Protein AF-A0A350P6V5-F1 (afdb_monomer_lite)

Secondary structure (DSSP, 8-state):
-EETT-SSS-HHHHHHHHHHHT----EESS-TT-GGGHHHHHHHHHHHHGGG-GGG-

pLDDT: mean 94.1, std 9.66, range [51.19, 98.69]

InterPro domains:
  IPR029058 Alpha/Beta hydrolase fold [G3DSA:3.40.50.1820] (1-52)

Radius of gyration: 13.32 Å; chains: 1; bounding box: 42×14×27 Å

Organism: NCBI:txid589873

Foldseek 3Di:
DAECAAPPDHVVVVVVVCVVVVNDDDYDHDYGVCPVVCVVVVVVVVVVCVVVPPVVD

Sequence (57 aa):
VHGWHDDIVPAENSINYARTCSANLLLVHDVHRLSNSMPQISPFFRNWLKPFDIHRL

Structure (mmCIF, N/CA/C/O backbone):
data_AF-A0A350P6V5-F1
#
_entry.id   AF-A0A350P6V5-F1
#
loop_
_atom_site.group_PDB
_atom_site.id
_atom_site.type_symbol
_atom_site.label_atom_id
_atom_site.label_alt_id
_atom_site.label_comp_id
_atom_site.label_asym_id
_atom_site.label_entity_id
_atom_site.label_seq_id
_atom_site.pdbx_PDB_ins_code
_atom_site.Cartn_x
_atom_site.Cartn_y
_atom_site.Cartn_z
_atom_site.occupancy
_atom_site.B_iso_or_equiv
_atom_site.auth_seq_id
_atom_site.auth_comp_id
_atom_site.auth_asym_id
_atom_site.auth_atom_id
_atom_site.pdbx_PDB_model_num
ATOM 1 N N . VAL A 1 1 ? -1.342 0.241 -0.478 1.00 97.00 1 VAL A N 1
ATOM 2 C CA . VAL A 1 1 ? -0.489 -0.622 -1.327 1.00 97.00 1 VAL A CA 1
ATOM 3 C C . VAL A 1 1 ? 0.905 -0.036 -1.267 1.00 97.00 1 VAL A C 1
ATOM 5 O O . VAL A 1 1 ? 0.982 1.182 -1.344 1.00 97.00 1 VAL A O 1
ATOM 8 N N . HIS A 1 2 ? 1.950 -0.838 -1.084 1.00 98.50 2 HIS A N 1
ATOM 9 C CA . HIS A 1 2 ? 3.333 -0.349 -1.023 1.00 98.50 2 HIS A CA 1
ATOM 10 C C . HIS A 1 2 ? 4.315 -1.376 -1.603 1.00 98.50 2 HIS A C 1
ATOM 12 O O . HIS A 1 2 ? 4.002 -2.569 -1.639 1.00 98.50 2 HIS A O 1
ATOM 18 N N . GLY A 1 3 ? 5.474 -0.919 -2.077 1.00 98.38 3 GLY A N 1
ATOM 19 C CA . GLY A 1 3 ? 6.520 -1.769 -2.650 1.00 98.38 3 GLY A CA 1
ATOM 20 C C . GLY A 1 3 ? 7.518 -2.219 -1.586 1.00 98.38 3 GLY A C 1
ATOM 21 O O . GLY A 1 3 ? 7.952 -1.414 -0.769 1.00 98.38 3 GLY A O 1
ATOM 22 N N . TRP A 1 4 ? 7.898 -3.497 -1.583 1.00 98.44 4 TRP A N 1
ATOM 23 C CA . TRP A 1 4 ? 8.938 -4.011 -0.682 1.00 98.44 4 TRP A CA 1
ATOM 24 C C . TRP A 1 4 ? 10.307 -3.367 -0.918 1.00 98.44 4 TRP A C 1
ATOM 26 O O . TRP A 1 4 ? 11.070 -3.220 0.029 1.00 98.44 4 TRP A O 1
ATOM 36 N N . HIS A 1 5 ? 10.601 -2.986 -2.162 1.00 98.25 5 HIS A N 1
ATOM 37 C CA . H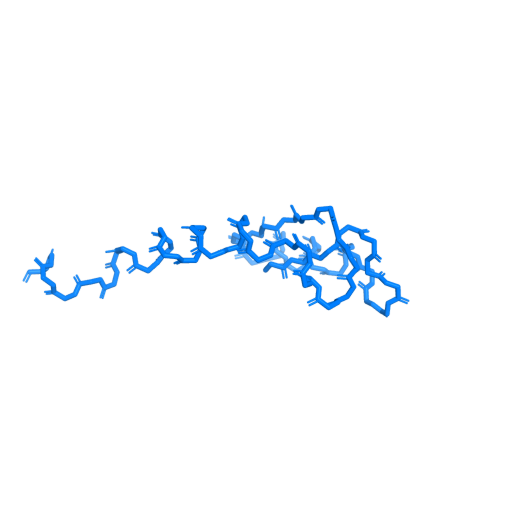IS A 1 5 ? 11.891 -2.436 -2.589 1.00 98.25 5 HIS A CA 1
ATOM 38 C C . HIS A 1 5 ? 11.774 -0.958 -2.951 1.00 98.25 5 HIS A C 1
ATOM 40 O O . HIS A 1 5 ? 12.450 -0.482 -3.859 1.00 98.25 5 HIS A O 1
ATOM 46 N N . ASP A 1 6 ? 10.855 -0.247 -2.300 1.00 98.31 6 ASP A N 1
ATOM 47 C CA . ASP A 1 6 ? 10.741 1.198 -2.450 1.00 98.31 6 ASP A CA 1
ATOM 48 C C . ASP A 1 6 ? 12.031 1.869 -1.947 1.00 98.31 6 ASP A C 1
ATOM 50 O O . ASP A 1 6 ? 12.384 1.801 -0.770 1.00 98.31 6 ASP A O 1
ATOM 54 N N . ASP A 1 7 ? 12.752 2.479 -2.883 1.00 96.38 7 ASP A N 1
ATOM 55 C CA . ASP A 1 7 ? 14.045 3.133 -2.711 1.00 96.38 7 ASP A CA 1
ATOM 56 C C . ASP A 1 7 ? 13.926 4.587 -2.224 1.00 96.38 7 ASP A C 1
ATOM 58 O O . ASP A 1 7 ? 14.934 5.219 -1.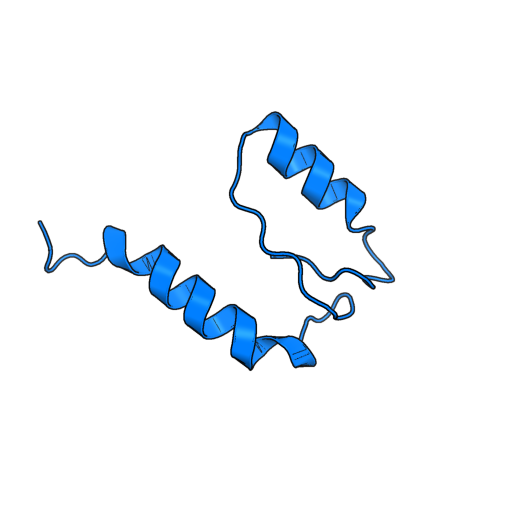905 1.00 96.38 7 ASP A O 1
ATOM 62 N N . ILE A 1 8 ? 12.702 5.115 -2.139 1.00 98.19 8 ILE A N 1
ATOM 63 C CA . ILE A 1 8 ? 12.398 6.490 -1.725 1.00 98.19 8 ILE A CA 1
ATOM 64 C C . ILE A 1 8 ? 11.719 6.501 -0.351 1.00 98.19 8 ILE A C 1
ATOM 66 O O . ILE A 1 8 ? 12.071 7.303 0.515 1.00 98.19 8 ILE A O 1
ATOM 70 N N . VAL A 1 9 ? 10.743 5.618 -0.135 1.00 98.00 9 VAL A N 1
ATOM 71 C CA . VAL A 1 9 ? 9.951 5.514 1.095 1.00 98.00 9 VAL A CA 1
ATOM 72 C C . VAL A 1 9 ? 9.997 4.074 1.620 1.00 98.00 9 VAL A C 1
ATOM 74 O O . VAL A 1 9 ? 9.314 3.209 1.074 1.00 98.00 9 VAL A O 1
ATOM 77 N N . PRO A 1 10 ? 10.719 3.802 2.724 1.00 98.25 10 PRO A N 1
ATOM 78 C CA . PRO A 1 10 ? 10.820 2.456 3.286 1.00 9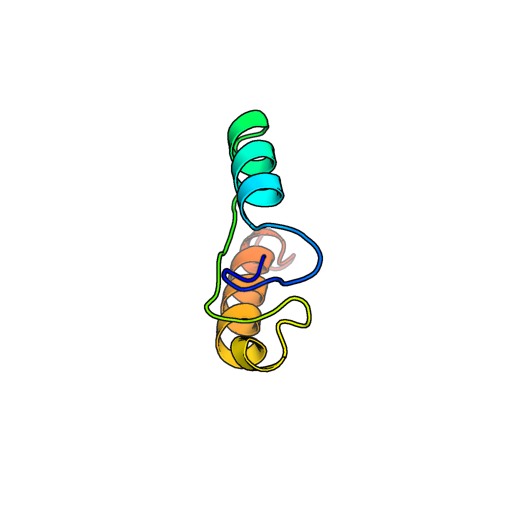8.25 10 PRO A CA 1
ATOM 79 C C . PRO A 1 10 ? 9.455 1.835 3.615 1.00 98.25 10 PRO A C 1
ATOM 81 O O . PRO A 1 10 ? 8.567 2.504 4.160 1.00 98.25 10 PRO A O 1
ATOM 84 N N . ALA A 1 11 ? 9.290 0.542 3.323 1.00 98.50 11 ALA A N 1
ATOM 85 C CA . ALA A 1 11 ? 8.035 -0.186 3.534 1.00 98.50 11 ALA A CA 1
ATOM 86 C C . ALA A 1 11 ? 7.593 -0.216 5.007 1.00 98.50 11 ALA A C 1
ATOM 88 O O . ALA A 1 11 ? 6.396 -0.265 5.310 1.00 98.50 11 ALA A O 1
ATOM 89 N N . GLU A 1 12 ? 8.545 -0.117 5.933 1.00 98.62 12 GLU A N 1
ATOM 90 C CA . GLU A 1 12 ? 8.331 -0.043 7.375 1.00 98.62 12 GLU A CA 1
ATOM 91 C C . GLU A 1 12 ? 7.403 1.113 7.754 1.00 98.62 12 GLU A C 1
ATOM 93 O O . GLU A 1 12 ? 6.587 0.961 8.662 1.00 98.62 12 GLU A O 1
ATOM 98 N N . ASN A 1 13 ? 7.460 2.239 7.035 1.00 98.56 13 ASN A N 1
ATOM 99 C CA . ASN A 1 13 ? 6.583 3.382 7.289 1.00 98.56 13 ASN A CA 1
ATOM 100 C C . ASN A 1 13 ? 5.113 3.004 7.072 1.00 98.56 13 ASN A C 1
ATOM 102 O O . ASN A 1 13 ? 4.267 3.268 7.930 1.00 98.56 13 ASN A O 1
ATOM 106 N N . SER A 1 14 ? 4.807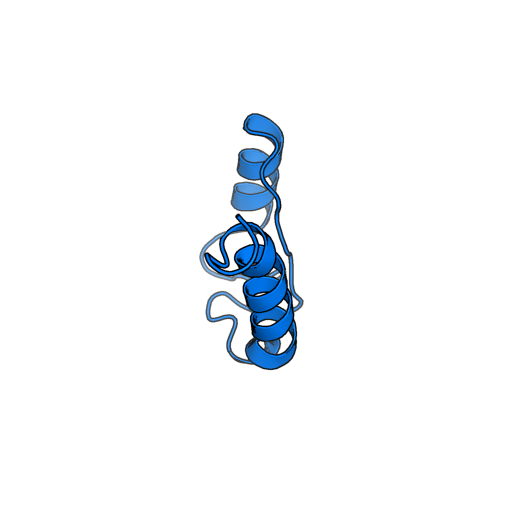 2.331 5.959 1.00 98.44 14 SER A N 1
ATOM 107 C CA . SER A 1 14 ? 3.454 1.847 5.677 1.00 98.44 14 SER A CA 1
ATOM 108 C C . SER A 1 14 ? 3.023 0.744 6.639 1.00 98.44 14 SER A C 1
ATOM 110 O O . SER A 1 14 ? 1.874 0.744 7.074 1.00 98.44 14 SER A O 1
ATOM 112 N N . ILE A 1 15 ? 3.926 -0.172 7.005 1.00 98.69 15 ILE A N 1
ATOM 113 C CA . ILE A 1 15 ? 3.642 -1.245 7.971 1.00 98.69 15 ILE A CA 1
ATOM 114 C C . ILE A 1 15 ? 3.298 -0.657 9.342 1.00 98.69 15 ILE A C 1
ATOM 116 O O . ILE A 1 15 ? 2.310 -1.060 9.957 1.00 98.69 15 ILE A O 1
ATOM 120 N N . ASN A 1 16 ? 4.088 0.304 9.821 1.00 98.69 16 ASN A N 1
ATOM 121 C CA . ASN A 1 16 ? 3.861 0.952 11.107 1.00 98.69 16 ASN A CA 1
ATOM 122 C C . ASN A 1 16 ? 2.539 1.717 11.104 1.00 98.69 16 ASN A C 1
ATOM 124 O O . ASN A 1 16 ? 1.737 1.519 12.011 1.00 98.69 16 ASN A O 1
ATOM 128 N N . TYR A 1 17 ? 2.262 2.503 10.060 1.00 98.50 17 TYR A N 1
ATOM 129 C CA . TYR A 1 17 ? 0.977 3.188 9.914 1.00 98.50 17 TYR A CA 1
ATOM 130 C C . TYR A 1 17 ? -0.205 2.209 9.897 1.00 98.50 17 TYR A C 1
ATOM 132 O O . TYR A 1 17 ? -1.169 2.381 10.635 1.00 98.50 17 TYR A O 1
ATOM 140 N N . ALA A 1 18 ? -0.120 1.134 9.110 1.00 98.56 18 ALA A N 1
ATOM 141 C CA . ALA A 1 18 ? -1.187 0.142 9.042 1.00 98.56 18 ALA A CA 1
ATOM 142 C C . ALA A 1 18 ? -1.444 -0.526 10.400 1.00 98.56 18 ALA A C 1
ATOM 144 O O . ALA A 1 18 ? -2.596 -0.769 10.750 1.00 98.56 18 ALA A O 1
ATOM 145 N N . ARG A 1 19 ? -0.396 -0.766 11.197 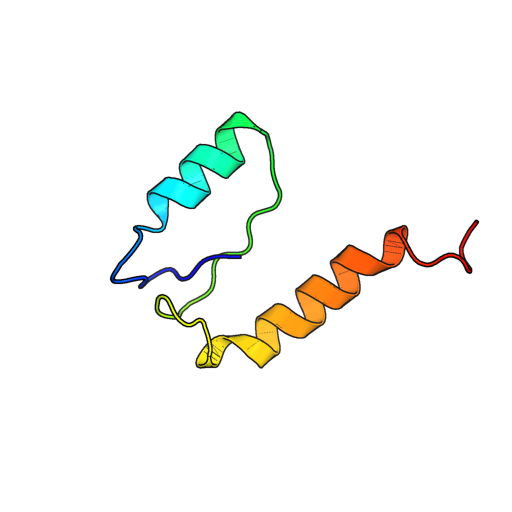1.00 98.50 19 ARG A N 1
ATOM 146 C CA . ARG A 1 19 ? -0.528 -1.285 12.565 1.00 98.50 19 ARG A CA 1
ATOM 147 C C . ARG A 1 19 ? -1.218 -0.302 13.508 1.00 98.50 19 ARG A C 1
ATOM 149 O O . ARG A 1 19 ? -2.014 -0.750 14.326 1.00 98.50 19 ARG A O 1
ATOM 156 N N . THR A 1 20 ? -0.948 1.004 13.416 1.00 98.62 20 THR A N 1
ATOM 157 C CA . THR A 1 20 ? -1.545 1.981 14.348 1.00 98.62 20 THR A CA 1
ATOM 158 C C . THR A 1 20 ? -3.044 2.167 14.140 1.00 98.62 20 THR A C 1
ATOM 160 O O . THR A 1 20 ? -3.755 2.426 15.107 1.00 98.62 20 THR A O 1
ATOM 163 N N . CYS A 1 21 ? -3.540 2.012 12.911 1.00 98.19 21 CYS A N 1
ATOM 164 C CA . CYS A 1 21 ? -4.956 2.200 12.582 1.00 98.19 21 CYS A CA 1
ATOM 165 C C . CYS A 1 21 ? -5.670 0.928 12.099 1.00 98.19 21 CYS A C 1
ATOM 167 O O . CYS A 1 21 ? -6.820 1.001 11.675 1.00 98.19 21 CYS A O 1
ATOM 169 N N . SER A 1 22 ? -5.014 -0.235 12.169 1.00 98.12 22 SER A N 1
ATOM 170 C CA . SER A 1 22 ? -5.527 -1.514 11.646 1.00 98.12 22 SER A CA 1
ATOM 171 C C . SER A 1 22 ? -5.971 -1.439 10.176 1.00 98.12 22 SER A C 1
ATOM 173 O O . SER A 1 22 ? -6.968 -2.045 9.781 1.00 98.12 22 SER A O 1
ATOM 175 N N . ALA A 1 23 ? -5.247 -0.681 9.348 1.00 97.06 23 ALA A N 1
ATOM 176 C CA . ALA A 1 23 ? -5.552 -0.571 7.927 1.00 97.06 23 ALA A CA 1
ATOM 177 C C . ALA A 1 23 ? -5.118 -1.823 7.152 1.00 97.06 23 ALA A C 1
ATOM 179 O O . ALA A 1 23 ? -4.068 -2.414 7.408 1.00 97.06 23 ALA A O 1
ATOM 180 N N . ASN A 1 24 ? -5.887 -2.176 6.121 1.00 95.88 24 ASN A N 1
ATOM 181 C CA . ASN A 1 24 ? -5.475 -3.191 5.157 1.00 95.88 24 ASN A CA 1
ATOM 182 C C . ASN A 1 24 ? -4.283 -2.681 4.332 1.00 95.88 24 ASN A C 1
ATOM 184 O O . ASN A 1 24 ? -4.396 -1.686 3.611 1.00 95.88 24 ASN A O 1
ATOM 188 N N . LEU A 1 25 ? -3.158 -3.393 4.386 1.00 97.25 25 LEU A N 1
ATOM 189 C CA . LEU A 1 25 ? -1.951 -3.083 3.622 1.00 97.25 25 LEU A CA 1
ATOM 190 C C . LEU A 1 25 ? -1.593 -4.242 2.687 1.00 97.25 25 LEU A C 1
ATOM 192 O O . LEU A 1 25 ? -1.298 -5.345 3.134 1.00 97.25 25 LEU A O 1
ATOM 196 N N . LEU A 1 26 ? -1.574 -3.965 1.383 1.00 97.69 26 LEU A N 1
ATOM 197 C CA . LEU A 1 26 ? -1.000 -4.856 0.375 1.00 97.69 26 LEU A CA 1
ATOM 198 C C . LEU A 1 26 ? 0.460 -4.463 0.118 1.00 97.69 26 LEU A C 1
ATOM 200 O O . LEU A 1 26 ? 0.704 -3.350 -0.355 1.00 97.69 26 LEU A O 1
ATOM 204 N N . LEU A 1 27 ? 1.394 -5.372 0.398 1.00 98.19 27 LEU A N 1
ATOM 205 C CA . LEU A 1 27 ? 2.813 -5.244 0.053 1.00 98.19 27 LEU A CA 1
ATOM 206 C C . LEU A 1 27 ? 3.127 -6.085 -1.185 1.00 98.19 27 LEU A C 1
ATOM 208 O O . LEU A 1 27 ? 2.741 -7.252 -1.246 1.00 98.19 27 LEU A O 1
ATOM 212 N N . VAL A 1 28 ? 3.821 -5.500 -2.160 1.00 98.25 28 VAL A N 1
ATOM 213 C CA . VAL A 1 28 ? 4.157 -6.150 -3.438 1.00 98.25 28 VAL A CA 1
ATOM 214 C C . VAL A 1 28 ? 5.660 -6.132 -3.697 1.00 98.25 28 VAL A C 1
ATOM 216 O O . VAL A 1 28 ? 6.377 -5.262 -3.209 1.00 98.25 28 VAL A O 1
ATOM 219 N N . HIS A 1 29 ? 6.153 -7.110 -4.458 1.00 98.12 29 HIS A N 1
ATOM 220 C CA . HIS A 1 29 ? 7.561 -7.187 -4.850 1.00 98.12 29 HIS A CA 1
ATOM 221 C C . HIS A 1 29 ? 7.855 -6.196 -5.986 1.00 98.12 29 HIS A C 1
ATOM 223 O O . HIS A 1 29 ? 7.869 -6.564 -7.158 1.00 98.12 29 HIS A O 1
ATOM 229 N N . ASP A 1 30 ? 8.031 -4.925 -5.635 1.00 98.38 30 ASP A N 1
ATOM 230 C CA . ASP A 1 30 ? 8.292 -3.838 -6.581 1.00 98.38 30 ASP A CA 1
ATOM 231 C C . ASP A 1 30 ? 8.980 -2.659 -5.889 1.00 98.38 30 ASP A C 1
ATOM 233 O O . ASP A 1 30 ? 9.102 -2.631 -4.660 1.00 98.38 30 ASP A O 1
ATOM 237 N N . VAL A 1 31 ? 9.378 -1.683 -6.699 1.00 98.12 31 VAL A N 1
ATOM 238 C CA . VAL A 1 31 ? 9.947 -0.398 -6.273 1.00 98.12 31 VAL A CA 1
ATOM 239 C C . VAL A 1 31 ? 8.863 0.676 -6.124 1.00 98.12 31 VAL A C 1
ATOM 241 O O . VAL A 1 31 ? 7.686 0.417 -6.383 1.00 98.12 31 VAL A O 1
ATOM 244 N N . HIS A 1 32 ? 9.255 1.907 -5.780 1.00 97.44 32 HIS A N 1
ATOM 245 C CA . HIS A 1 32 ? 8.361 3.039 -5.493 1.00 97.44 32 HIS A CA 1
ATOM 246 C C . HIS A 1 32 ? 7.214 3.235 -6.503 1.00 97.44 32 HIS A C 1
ATOM 248 O O . HIS A 1 32 ? 6.089 3.572 -6.144 1.00 97.44 32 HIS A O 1
ATOM 254 N N . ARG A 1 33 ? 7.483 3.009 -7.797 1.00 97.00 33 ARG A N 1
ATOM 255 C CA . ARG A 1 33 ? 6.512 3.240 -8.882 1.00 97.00 33 ARG A CA 1
ATOM 256 C C . ARG A 1 33 ? 5.437 2.160 -9.015 1.00 97.00 33 ARG A C 1
ATOM 258 O O . ARG A 1 33 ? 4.428 2.416 -9.665 1.00 97.00 33 ARG A O 1
ATOM 265 N N . LEU A 1 34 ? 5.651 0.968 -8.453 1.00 97.69 34 LEU A N 1
ATOM 266 C CA . LEU A 1 34 ? 4.728 -0.179 -8.505 1.00 97.69 34 LEU A CA 1
ATOM 267 C C . LEU A 1 34 ? 4.327 -0.651 -9.919 1.00 97.69 34 LEU A C 1
ATOM 269 O O . LEU A 1 34 ? 3.373 -1.421 -10.070 1.00 97.69 34 LEU A O 1
ATOM 273 N N . SER A 1 35 ? 5.013 -0.187 -10.966 1.00 96.50 35 SER A N 1
ATOM 274 C CA . SER A 1 35 ? 4.604 -0.397 -12.358 1.00 96.50 35 SER A CA 1
ATOM 275 C C . SER A 1 35 ? 4.559 -1.874 -12.759 1.00 96.50 35 SER A C 1
ATOM 277 O O . SER A 1 35 ? 3.732 -2.249 -13.589 1.00 96.50 35 SER A O 1
ATOM 279 N N . ASN A 1 36 ? 5.398 -2.725 -12.160 1.00 97.31 36 ASN A N 1
ATOM 280 C CA . ASN A 1 36 ? 5.459 -4.157 -12.468 1.00 97.31 36 ASN A CA 1
ATOM 281 C C . ASN A 1 36 ? 4.365 -4.953 -11.740 1.00 97.31 36 ASN A C 1
ATOM 283 O O . ASN A 1 36 ? 4.052 -6.084 -12.112 1.00 97.31 36 ASN A O 1
ATOM 287 N N . SER A 1 37 ? 3.746 -4.355 -10.723 1.00 97.94 37 SER A N 1
ATOM 288 C CA . SER A 1 37 ? 2.757 -5.001 -9.861 1.00 97.94 37 SER A CA 1
ATOM 289 C C . SER A 1 37 ? 1.311 -4.633 -10.188 1.00 97.94 37 SER A C 1
ATOM 291 O O . SER A 1 37 ? 0.392 -5.108 -9.517 1.00 97.94 37 SER A O 1
ATOM 293 N N . MET A 1 38 ? 1.061 -3.857 -11.249 1.00 96.38 38 MET A N 1
ATOM 294 C CA . MET A 1 38 ? -0.298 -3.522 -11.704 1.00 96.38 38 MET A CA 1
ATOM 295 C C . MET A 1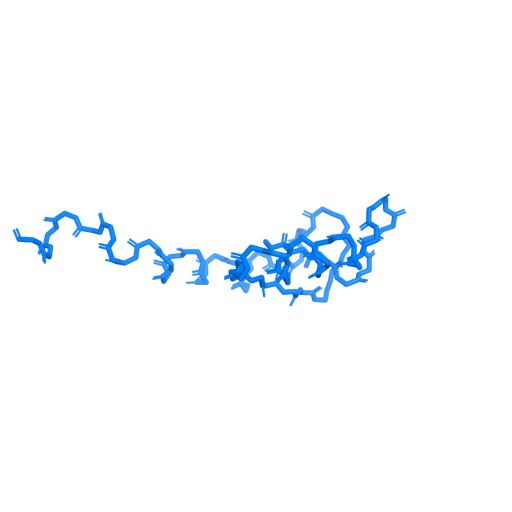 38 ? -1.219 -4.742 -11.906 1.00 96.38 38 MET A C 1
ATOM 297 O O . MET A 1 38 ? -2.391 -4.655 -11.510 1.00 96.38 38 MET A O 1
ATOM 301 N N . PRO A 1 39 ? -0.742 -5.893 -12.433 1.00 95.69 39 PRO A N 1
ATOM 302 C CA . PRO A 1 39 ? -1.562 -7.101 -12.538 1.00 95.69 39 PRO A CA 1
ATOM 303 C C . PRO A 1 39 ? -2.019 -7.671 -11.186 1.00 95.69 39 PRO A C 1
ATOM 305 O O . PRO A 1 39 ? -3.072 -8.297 -11.128 1.00 95.69 39 PRO A O 1
ATOM 308 N N . GLN A 1 40 ? -1.275 -7.432 -10.100 1.00 94.81 40 GLN A N 1
ATOM 309 C CA . GLN A 1 40 ? -1.643 -7.846 -8.737 1.00 94.81 40 GLN A CA 1
ATOM 310 C C . GLN A 1 40 ? -2.515 -6.794 -8.038 1.00 94.81 40 GLN A C 1
ATOM 312 O O . GLN A 1 40 ? -3.485 -7.123 -7.355 1.00 94.81 40 GLN A O 1
ATOM 317 N N . ILE A 1 41 ? -2.198 -5.513 -8.242 1.00 97.19 41 ILE A N 1
ATOM 318 C CA . ILE A 1 41 ? -2.878 -4.388 -7.590 1.00 97.19 41 ILE A CA 1
ATOM 319 C C . ILE A 1 41 ? -4.305 -4.223 -8.121 1.00 97.19 41 ILE A C 1
ATOM 321 O O . ILE A 1 41 ? -5.235 -4.025 -7.338 1.00 97.19 41 ILE A O 1
ATOM 325 N N . SER A 1 42 ? -4.510 -4.345 -9.436 1.00 96.31 42 SER A N 1
ATOM 326 C CA . SER A 1 42 ? -5.818 -4.074 -10.049 1.00 96.31 42 SER A CA 1
ATOM 327 C C . SER A 1 42 ? -6.931 -5.020 -9.565 1.00 96.31 42 SER A C 1
ATOM 329 O O . SER A 1 42 ? -8.013 -4.532 -9.226 1.00 96.31 42 SER A O 1
ATOM 331 N N . PRO A 1 43 ? -6.728 -6.355 -9.494 1.00 95.12 43 PRO A N 1
ATOM 332 C CA . PRO A 1 43 ? -7.721 -7.266 -8.923 1.00 95.12 43 PRO A CA 1
ATOM 333 C C . PRO A 1 43 ? -7.976 -7.019 -7.433 1.00 95.12 43 PRO A C 1
ATOM 335 O O . PRO A 1 43 ? -9.129 -7.072 -7.004 1.00 95.12 43 PRO A O 1
ATOM 338 N N . PHE A 1 44 ? -6.932 -6.716 -6.654 1.00 94.94 44 PHE A N 1
ATOM 339 C CA . PHE A 1 44 ? -7.079 -6.391 -5.234 1.00 94.94 44 PHE A CA 1
ATOM 340 C C . PHE A 1 44 ? -7.958 -5.151 -5.038 1.00 94.94 44 PHE A C 1
ATOM 342 O O . PHE A 1 44 ? -8.920 -5.195 -4.274 1.00 94.94 44 PHE A O 1
ATOM 349 N N . PHE A 1 45 ? -7.688 -4.077 -5.784 1.00 95.00 45 PHE A N 1
ATOM 350 C CA . PHE A 1 45 ? -8.477 -2.848 -5.718 1.00 95.00 45 PHE A CA 1
ATOM 351 C C . PHE A 1 45 ? -9.930 -3.068 -6.157 1.00 95.00 45 PHE A C 1
ATOM 353 O O . PHE A 1 45 ? -10.851 -2.652 -5.460 1.00 95.00 45 PHE A O 1
ATOM 360 N N . ARG A 1 46 ? -10.161 -3.807 -7.252 1.00 94.75 46 ARG A N 1
ATOM 361 C CA . ARG A 1 46 ? -11.522 -4.183 -7.675 1.00 94.75 46 ARG A CA 1
ATOM 362 C C . ARG A 1 46 ? -12.276 -4.953 -6.594 1.00 94.75 46 ARG A C 1
ATOM 364 O O . ARG A 1 46 ? -13.449 -4.686 -6.365 1.00 94.75 46 ARG A O 1
ATOM 371 N N . ASN A 1 47 ? -11.618 -5.895 -5.921 1.00 92.44 47 ASN A N 1
ATOM 372 C CA . ASN A 1 47 ? -12.238 -6.635 -4.825 1.00 92.44 47 ASN A CA 1
ATOM 373 C C . ASN A 1 47 ? -12.537 -5.741 -3.620 1.00 92.44 47 ASN A C 1
ATOM 375 O O . ASN A 1 47 ? -13.599 -5.890 -3.022 1.00 92.44 47 ASN A O 1
ATOM 379 N N . TRP A 1 48 ? -11.644 -4.804 -3.298 1.00 93.38 48 TRP A N 1
ATOM 380 C CA . TRP A 1 48 ? -11.864 -3.821 -2.240 1.00 93.38 48 TRP A CA 1
ATOM 381 C C . TRP A 1 48 ? -13.071 -2.914 -2.521 1.00 93.38 48 TRP A C 1
ATOM 383 O O . TRP A 1 48 ? -13.777 -2.559 -1.585 1.00 93.38 48 TRP A O 1
ATOM 393 N N . LEU A 1 49 ? -13.360 -2.598 -3.790 1.00 93.44 49 LEU A N 1
ATOM 394 C CA . LEU A 1 49 ? -14.526 -1.794 -4.180 1.00 93.44 49 LEU A CA 1
ATOM 395 C C . LEU A 1 49 ? -15.867 -2.541 -4.099 1.00 93.44 49 LEU A C 1
ATOM 397 O O . LEU A 1 49 ? -16.902 -1.892 -4.002 1.00 93.44 49 LEU A O 1
ATOM 401 N N . LYS A 1 50 ? -15.883 -3.882 -4.124 1.00 92.31 50 LYS A N 1
ATOM 402 C CA . LYS A 1 50 ? -17.131 -4.677 -4.167 1.00 92.31 50 LYS A CA 1
ATOM 403 C C . LYS A 1 50 ? -18.164 -4.330 -3.084 1.00 92.31 50 LYS A C 1
ATOM 405 O O . LYS A 1 50 ? -19.348 -4.344 -3.406 1.00 92.31 50 LYS A O 1
ATOM 410 N N . PRO A 1 51 ? -17.790 -4.058 -1.819 1.00 89.88 51 PRO A N 1
ATOM 411 C CA . PRO A 1 51 ? -18.757 -3.662 -0.796 1.00 89.88 51 PRO A CA 1
ATOM 412 C C . PRO A 1 51 ? -19.410 -2.295 -1.046 1.00 89.88 51 PRO A C 1
ATOM 414 O O . PRO A 1 51 ? -20.440 -2.013 -0.449 1.00 89.88 51 PRO A O 1
ATOM 417 N N . PHE A 1 52 ? -18.818 -1.456 -1.899 1.00 87.75 52 PHE A N 1
ATOM 418 C CA . PHE A 1 52 ? -19.310 -0.118 -2.238 1.00 87.75 52 PHE A CA 1
ATOM 419 C C . PHE A 1 52 ? -20.156 -0.099 -3.519 1.00 87.75 52 PHE A C 1
ATOM 421 O O . PHE A 1 52 ? -20.596 0.967 -3.947 1.00 87.75 52 PHE A O 1
ATOM 428 N N . ASP A 1 53 ? -20.362 -1.254 -4.155 1.00 86.19 53 ASP A N 1
ATOM 429 C CA . ASP A 1 53 ? -21.198 -1.361 -5.344 1.00 86.19 53 ASP A CA 1
ATOM 430 C C . ASP A 1 53 ? -22.677 -1.158 -4.968 1.00 86.19 53 ASP A C 1
ATOM 432 O O . ASP A 1 53 ? -23.260 -1.931 -4.203 1.00 86.19 53 ASP A O 1
ATOM 436 N N . ILE A 1 54 ? -23.271 -0.090 -5.508 1.00 66.31 54 ILE A N 1
ATOM 437 C CA . ILE A 1 54 ? -24.629 0.388 -5.205 1.00 66.31 54 ILE A CA 1
ATOM 438 C C . ILE A 1 54 ? -25.727 -0.615 -5.574 1.00 66.31 54 ILE A C 1
ATOM 440 O O . ILE A 1 54 ? -26.854 -0.486 -5.112 1.00 66.31 54 ILE A O 1
ATOM 444 N N . HIS A 1 55 ? -25.412 -1.632 -6.379 1.00 68.06 55 HIS A N 1
ATOM 445 C CA . HIS A 1 55 ? -26.354 -2.690 -6.748 1.00 68.06 55 HIS A CA 1
ATOM 446 C C . HIS A 1 55 ? -26.518 -3.779 -5.674 1.00 68.06 55 HIS A C 1
ATOM 448 O O . HIS A 1 55 ? -27.185 -4.785 -5.919 1.00 68.06 55 HIS A O 1
ATOM 454 N N . ARG A 1 56 ? -25.908 -3.604 -4.494 1.00 58.03 56 ARG A N 1
ATOM 455 C CA . ARG A 1 56 ? -25.966 -4.552 -3.371 1.00 58.03 56 ARG A CA 1
ATOM 456 C C . ARG A 1 56 ? -26.610 -3.986 -2.093 1.00 58.03 56 ARG A C 1
ATOM 458 O O . ARG A 1 56 ? -26.522 -4.646 -1.058 1.00 58.03 56 ARG A O 1
ATOM 465 N N . LEU A 1 57 ? -27.226 -2.800 -2.171 1.00 51.19 57 LEU A N 1
ATOM 466 C CA . LEU A 1 57 ? -28.098 -2.232 -1.132 1.00 51.19 57 LEU A CA 1
ATOM 467 C C . LEU A 1 57 ? -29.568 -2.391 -1.535 1.00 51.19 57 LEU A C 1
ATOM 469 O O . LEU A 1 57 ? -30.108 -1.472 -2.186 1.00 51.19 57 LEU A O 1
#